Protein AF-A0A0R1EUS8-F1 (afdb_monomer_lite)

Structure (mmCIF, N/CA/C/O backbone):
data_AF-A0A0R1EUS8-F1
#
_entry.id   AF-A0A0R1EUS8-F1
#
loop_
_atom_site.group_PDB
_atom_site.id
_atom_site.type_symbol
_atom_site.label_atom_id
_atom_site.label_alt_id
_atom_site.label_comp_id
_atom_site.label_asym_id
_atom_site.label_entity_id
_atom_site.label_seq_id
_atom_site.pdbx_PDB_ins_code
_atom_site.Cartn_x
_atom_site.Cartn_y
_atom_site.Cartn_z
_atom_site.occupancy
_atom_site.B_iso_or_equiv
_atom_site.auth_seq_id
_atom_site.auth_comp_id
_atom_site.auth_asym_id
_atom_site.auth_atom_id
_atom_site.pdbx_PDB_model_num
ATOM 1 N N . MET A 1 1 ? 12.765 -5.435 11.418 1.00 62.44 1 MET A N 1
ATOM 2 C CA . MET A 1 1 ? 11.440 -4.777 11.401 1.00 62.44 1 MET A CA 1
ATOM 3 C C . MET A 1 1 ? 11.153 -4.384 9.959 1.00 62.44 1 MET A C 1
ATOM 5 O O . MET A 1 1 ? 12.014 -3.755 9.354 1.00 62.44 1 MET A O 1
ATOM 9 N N . HIS A 1 2 ? 10.042 -4.835 9.376 1.00 84.62 2 HIS A N 1
ATOM 10 C CA . HIS A 1 2 ? 9.696 -4.501 7.990 1.00 84.62 2 HIS A CA 1
ATOM 11 C C . HIS A 1 2 ? 9.274 -3.029 7.891 1.00 84.62 2 HIS A C 1
ATOM 13 O O . HIS A 1 2 ? 8.567 -2.564 8.789 1.00 84.62 2 HIS A O 1
ATOM 19 N N . PRO A 1 3 ? 9.680 -2.285 6.844 1.00 92.44 3 PRO A N 1
ATOM 20 C CA . PRO A 1 3 ? 9.154 -0.948 6.609 1.00 92.44 3 PRO A CA 1
ATOM 21 C C . PRO A 1 3 ? 7.630 -0.980 6.487 1.00 92.44 3 PRO A C 1
ATOM 23 O O . PRO A 1 3 ? 7.075 -1.909 5.889 1.00 92.44 3 PRO A O 1
ATOM 26 N N . VAL A 1 4 ? 6.971 0.038 7.043 1.00 94.50 4 VAL A N 1
ATOM 27 C CA . VAL A 1 4 ? 5.516 0.187 6.975 1.00 94.50 4 VAL A CA 1
ATOM 28 C C . VAL A 1 4 ? 5.115 1.546 6.416 1.00 94.50 4 VAL A C 1
ATOM 30 O O . VAL A 1 4 ? 5.718 2.568 6.743 1.00 94.50 4 VAL A O 1
ATOM 33 N N . VAL A 1 5 ? 4.070 1.559 5.593 1.00 95.81 5 VAL A N 1
ATOM 34 C CA . VAL A 1 5 ? 3.449 2.774 5.054 1.00 95.81 5 VAL A CA 1
ATOM 35 C C . VAL A 1 5 ? 1.973 2.760 5.422 1.00 95.81 5 VAL A C 1
ATOM 37 O O . VAL A 1 5 ? 1.213 1.925 4.943 1.00 95.81 5 VAL A O 1
ATOM 40 N N . TRP A 1 6 ? 1.559 3.682 6.286 1.00 95.62 6 TRP A N 1
ATOM 41 C CA . TRP A 1 6 ? 0.166 3.793 6.714 1.00 95.62 6 TRP A CA 1
ATOM 42 C C . TRP A 1 6 ? -0.717 4.346 5.594 1.00 95.62 6 TRP A C 1
ATOM 44 O O . TRP A 1 6 ? -0.383 5.364 4.983 1.00 95.62 6 TRP A O 1
ATOM 54 N N . ILE A 1 7 ? -1.846 3.675 5.357 1.00 94.12 7 ILE A N 1
ATOM 55 C CA . ILE A 1 7 ? -2.908 4.137 4.454 1.00 94.12 7 ILE A CA 1
ATOM 56 C C . ILE A 1 7 ? -3.874 5.025 5.247 1.00 94.12 7 ILE A C 1
ATOM 58 O O . ILE A 1 7 ? -4.240 6.110 4.802 1.00 94.12 7 ILE A O 1
ATOM 62 N N . ASN A 1 8 ? -4.260 4.582 6.447 1.00 92.94 8 ASN A N 1
ATOM 63 C CA . ASN A 1 8 ? -5.095 5.332 7.386 1.00 92.94 8 ASN A CA 1
ATOM 64 C C . ASN A 1 8 ? -4.772 4.930 8.841 1.00 92.94 8 ASN A C 1
ATOM 66 O O . ASN A 1 8 ? -3.735 4.330 9.095 1.00 92.94 8 ASN A O 1
ATOM 70 N N . LYS A 1 9 ? -5.640 5.265 9.807 1.00 93.38 9 LYS A N 1
ATOM 71 C CA . LYS A 1 9 ? -5.411 4.993 11.241 1.00 93.38 9 LYS A CA 1
ATOM 72 C C . LYS A 1 9 ? -5.366 3.504 11.611 1.00 93.38 9 LYS A C 1
ATOM 74 O O . LYS A 1 9 ? -4.792 3.167 12.638 1.00 93.38 9 LYS A O 1
ATOM 79 N N . HIS A 1 10 ? -5.978 2.640 10.803 1.00 95.19 10 HIS A N 1
ATOM 80 C CA . HIS A 1 10 ? -6.137 1.216 11.108 1.00 95.19 10 HIS A CA 1
ATOM 81 C C . HIS A 1 10 ? -5.524 0.303 10.052 1.00 95.19 10 HIS A C 1
ATOM 83 O O . HIS A 1 10 ? -5.424 -0.891 10.289 1.00 95.19 10 HIS A O 1
ATOM 89 N N . THR A 1 11 ? -5.082 0.826 8.908 1.00 96.88 11 THR A N 1
ATOM 90 C CA . THR A 1 11 ? -4.539 0.007 7.819 1.00 96.88 11 THR A CA 1
ATOM 91 C C . THR A 1 11 ? -3.189 0.514 7.346 1.00 96.88 11 THR A C 1
ATOM 93 O O . THR A 1 11 ? -2.951 1.722 7.218 1.00 96.88 11 THR A O 1
ATOM 96 N N . TYR A 1 12 ? -2.292 -0.426 7.076 1.00 97.12 12 TYR A N 1
ATOM 97 C CA . TYR A 1 12 ? -0.933 -0.148 6.643 1.00 97.12 12 TYR A CA 1
ATOM 98 C C . TYR A 1 12 ? -0.447 -1.182 5.635 1.00 97.12 12 TYR A C 1
ATOM 100 O O . TYR A 1 12 ? -0.944 -2.302 5.548 1.00 97.12 12 TYR A O 1
ATOM 108 N N . ILE A 1 13 ? 0.564 -0.785 4.877 1.00 97.25 13 ILE A N 1
ATOM 109 C CA . ILE A 1 13 ? 1.302 -1.631 3.952 1.00 97.25 13 ILE A CA 1
ATOM 110 C C . ILE A 1 13 ? 2.606 -2.033 4.626 1.00 97.25 13 ILE A C 1
ATOM 112 O O . ILE A 1 13 ? 3.318 -1.164 5.121 1.00 97.25 13 ILE A O 1
ATOM 116 N N . SER A 1 14 ? 2.930 -3.321 4.632 1.00 96.75 14 SER A N 1
ATOM 117 C CA . SER A 1 14 ? 4.218 -3.863 5.060 1.00 96.75 14 SER A CA 1
ATOM 118 C C . SER A 1 14 ? 5.039 -4.312 3.852 1.00 96.75 14 SER A C 1
ATOM 120 O O . SER A 1 14 ? 4.493 -4.882 2.905 1.00 96.75 14 SER A O 1
ATOM 122 N N . ILE A 1 15 ? 6.347 -4.045 3.883 1.00 95.00 15 ILE A N 1
ATOM 123 C CA . ILE A 1 15 ? 7.274 -4.348 2.786 1.00 95.00 15 ILE A CA 1
ATOM 124 C C . ILE A 1 15 ? 8.201 -5.504 3.171 1.00 95.00 15 ILE A C 1
ATOM 126 O O . ILE A 1 15 ? 9.034 -5.397 4.078 1.00 95.00 15 ILE A O 1
ATOM 130 N N . VAL A 1 16 ? 8.093 -6.607 2.431 1.00 92.31 16 VAL A N 1
ATOM 131 C CA . VAL A 1 16 ? 8.816 -7.862 2.673 1.00 92.31 16 VAL A CA 1
ATOM 132 C C . VAL A 1 16 ? 9.745 -8.142 1.491 1.00 92.31 16 VAL A C 1
ATOM 134 O O . VAL A 1 16 ? 9.432 -8.932 0.611 1.00 92.31 16 VAL A O 1
ATOM 137 N N . LYS A 1 17 ? 10.898 -7.464 1.460 1.00 80.44 17 LYS A N 1
ATOM 138 C CA . LYS A 1 17 ? 11.822 -7.429 0.307 1.00 80.44 17 LYS A CA 1
ATOM 139 C C . LYS A 1 17 ? 12.138 -8.794 -0.327 1.00 80.44 17 LYS A C 1
ATOM 141 O O . LYS A 1 17 ? 12.106 -8.920 -1.542 1.00 80.44 17 LYS A O 1
ATOM 146 N N . ASN A 1 18 ? 12.344 -9.827 0.491 1.00 83.44 18 ASN A N 1
ATOM 147 C CA . ASN A 1 18 ? 12.783 -11.150 0.028 1.00 83.44 18 ASN A CA 1
ATOM 148 C C . ASN A 1 18 ? 11.638 -12.167 -0.157 1.00 83.44 18 ASN A C 1
ATOM 150 O O . ASN A 1 18 ? 11.888 -13.370 -0.136 1.00 83.44 18 ASN A O 1
ATOM 154 N N . ALA A 1 19 ? 10.388 -11.713 -0.274 1.00 88.56 19 ALA A N 1
ATOM 155 C CA . ALA A 1 19 ? 9.233 -12.584 -0.494 1.00 88.56 19 ALA A CA 1
ATOM 156 C C . ALA A 1 19 ? 8.665 -12.431 -1.912 1.00 88.56 19 ALA A C 1
ATOM 158 O O . ALA A 1 19 ? 8.661 -11.334 -2.472 1.00 88.56 19 ALA A O 1
ATOM 159 N N . ASP A 1 20 ? 8.084 -13.511 -2.447 1.00 89.69 20 ASP A N 1
ATOM 160 C CA . ASP A 1 20 ? 7.341 -13.479 -3.719 1.00 89.69 20 ASP A CA 1
ATOM 161 C C . ASP A 1 20 ? 6.237 -12.416 -3.690 1.00 89.69 20 ASP A C 1
ATOM 163 O O . ASP A 1 20 ? 6.027 -11.670 -4.642 1.00 89.69 20 ASP A O 1
ATOM 167 N N . TYR A 1 21 ? 5.563 -12.301 -2.545 1.00 93.19 21 TYR A N 1
ATOM 168 C CA . TYR A 1 21 ? 4.628 -11.226 -2.248 1.00 93.19 21 TYR A CA 1
ATOM 169 C C . TYR A 1 21 ? 5.296 -10.200 -1.341 1.00 93.19 21 TYR A C 1
ATOM 171 O O . TYR A 1 21 ? 5.132 -10.205 -0.123 1.00 93.19 21 TYR A O 1
ATOM 179 N N . ASN A 1 22 ? 6.078 -9.329 -1.963 1.00 93.81 22 ASN A N 1
ATOM 180 C CA . ASN A 1 22 ? 6.900 -8.342 -1.273 1.00 93.81 22 ASN A CA 1
ATOM 181 C C . ASN A 1 22 ? 6.143 -7.103 -0.763 1.00 93.81 22 ASN A C 1
ATOM 183 O O . ASN A 1 22 ? 6.743 -6.245 -0.111 1.00 93.81 22 ASN A O 1
ATOM 187 N N . LEU A 1 23 ? 4.833 -7.023 -1.003 1.00 96.44 23 LEU A N 1
ATOM 188 C CA . LEU A 1 23 ? 3.944 -6.013 -0.439 1.00 96.44 23 LEU A CA 1
ATOM 189 C C . LEU A 1 23 ? 2.718 -6.687 0.175 1.00 96.44 23 LEU A C 1
ATOM 191 O O . LEU A 1 23 ? 1.992 -7.412 -0.507 1.00 96.44 23 LEU A O 1
ATOM 195 N N . GLU A 1 24 ? 2.451 -6.403 1.446 1.00 97.50 24 GLU A N 1
ATOM 196 C CA . GLU A 1 24 ? 1.284 -6.909 2.172 1.00 97.50 24 GLU A CA 1
ATOM 197 C C . GLU A 1 24 ? 0.457 -5.763 2.756 1.00 97.50 24 GLU A C 1
ATOM 199 O O . GLU A 1 24 ? 1.011 -4.819 3.311 1.00 97.50 24 GLU A O 1
ATOM 204 N N . VAL A 1 25 ? -0.868 -5.850 2.667 1.00 97.56 25 VAL A N 1
ATOM 205 C CA . VAL A 1 25 ? -1.808 -4.900 3.279 1.00 97.56 25 VAL A CA 1
ATOM 206 C C . VAL A 1 25 ? -2.381 -5.526 4.539 1.00 97.56 25 VAL A C 1
ATOM 208 O O . VAL A 1 25 ? -2.905 -6.641 4.507 1.00 97.56 25 VAL A O 1
ATOM 211 N N . TRP A 1 26 ? -2.300 -4.788 5.635 1.00 97.81 26 TRP A N 1
ATOM 212 C CA . TRP A 1 26 ? -2.702 -5.212 6.964 1.00 97.81 26 TRP A CA 1
ATOM 213 C C . TRP A 1 26 ? -3.697 -4.226 7.567 1.00 97.81 26 TRP A C 1
ATOM 215 O O . TRP A 1 26 ? -3.621 -3.021 7.325 1.00 97.81 26 TRP A O 1
ATOM 225 N N . GLU A 1 27 ? -4.597 -4.752 8.386 1.00 97.12 27 GLU A N 1
ATOM 226 C CA . GL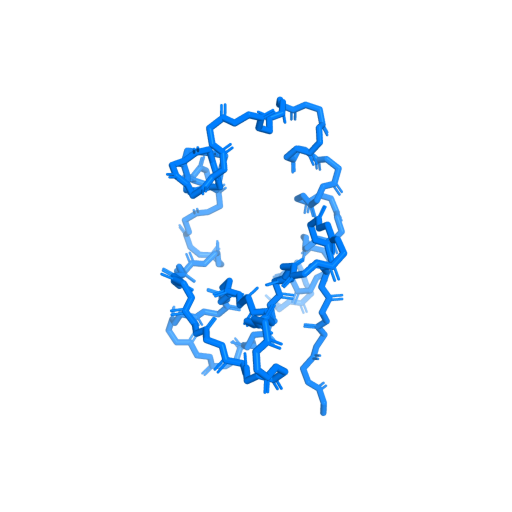U A 1 27 ? -5.563 -4.015 9.190 1.00 97.12 27 GLU A CA 1
ATOM 227 C C . GLU A 1 27 ? -5.373 -4.342 10.672 1.00 97.12 27 GLU A C 1
ATOM 229 O O . GLU A 1 27 ? -5.111 -5.486 11.045 1.00 97.12 27 GLU A O 1
ATOM 234 N N . ILE A 1 28 ? -5.525 -3.335 11.525 1.00 96.25 28 ILE A N 1
ATOM 235 C CA . ILE A 1 28 ? -5.674 -3.477 12.968 1.00 96.25 28 ILE A CA 1
ATOM 236 C C . ILE A 1 28 ? -7.170 -3.475 13.264 1.00 96.25 28 ILE A C 1
ATOM 238 O O . ILE A 1 28 ? -7.829 -2.438 13.204 1.00 96.25 28 ILE A O 1
ATOM 242 N N . THR A 1 29 ? -7.689 -4.658 13.573 1.00 92.50 29 THR A N 1
ATOM 243 C CA . THR A 1 29 ? -9.100 -4.876 13.919 1.00 92.50 29 THR A CA 1
ATOM 244 C C . THR A 1 29 ? -9.476 -4.187 15.237 1.00 92.50 29 THR A C 1
ATOM 246 O O . THR A 1 29 ? -8.610 -3.792 16.019 1.00 92.50 29 THR A O 1
ATOM 249 N N . ALA A 1 30 ? -10.778 -4.095 15.531 1.00 88.56 30 ALA A N 1
ATOM 250 C CA . ALA A 1 30 ? -11.284 -3.517 16.782 1.00 88.56 30 ALA A CA 1
ATOM 251 C C . ALA A 1 30 ? -10.732 -4.207 18.049 1.00 88.56 30 ALA A C 1
ATOM 253 O O . ALA A 1 30 ? -10.571 -3.566 19.082 1.00 88.56 30 ALA A O 1
ATOM 254 N N . GLU A 1 31 ? -10.377 -5.492 17.956 1.00 92.19 31 GLU A N 1
ATOM 255 C CA . GLU A 1 31 ? -9.745 -6.269 19.033 1.00 92.19 31 GLU A CA 1
ATOM 256 C C . GLU A 1 31 ? -8.219 -6.062 19.118 1.00 92.19 31 GLU A C 1
ATOM 258 O O . GLU A 1 31 ? -7.517 -6.834 19.770 1.00 92.19 31 GLU A O 1
ATOM 263 N N . ASN A 1 32 ? -7.679 -5.055 18.422 1.00 90.12 32 ASN A N 1
ATOM 264 C CA . ASN A 1 32 ? -6.246 -4.777 18.293 1.00 90.12 32 ASN A CA 1
ATOM 265 C C . ASN A 1 32 ? -5.433 -5.952 17.710 1.00 90.12 32 ASN A C 1
ATOM 267 O O . ASN A 1 32 ? -4.236 -6.096 17.964 1.00 90.12 32 ASN A O 1
ATOM 271 N N . ARG A 1 33 ? -6.082 -6.811 16.914 1.00 92.06 33 ARG A N 1
ATOM 272 C CA . ARG A 1 33 ? -5.423 -7.913 16.200 1.00 92.06 33 ARG A CA 1
ATOM 273 C C . ARG A 1 33 ? -5.040 -7.478 14.796 1.00 92.06 33 ARG A C 1
ATOM 275 O O . ARG A 1 33 ? -5.842 -6.839 14.115 1.00 92.06 33 ARG A O 1
ATOM 282 N N . GLN A 1 34 ? -3.847 -7.876 14.365 1.00 94.62 34 GLN A N 1
ATOM 283 C CA . GLN A 1 34 ? -3.385 -7.686 12.995 1.00 94.62 34 GLN A CA 1
ATOM 284 C C . GLN A 1 34 ? -4.020 -8.733 12.078 1.00 94.62 34 GLN A C 1
ATOM 286 O O . GLN A 1 34 ? -3.886 -9.935 12.302 1.00 94.62 34 GLN A O 1
ATOM 291 N N . HIS A 1 35 ? -4.691 -8.267 11.035 1.00 95.69 35 HIS A N 1
ATOM 292 C CA . HIS A 1 35 ? -5.339 -9.084 10.022 1.00 95.69 35 HIS A CA 1
ATOM 293 C C . HIS A 1 35 ? -4.780 -8.718 8.645 1.00 95.69 35 HIS A C 1
ATOM 295 O O . HIS A 1 35 ? -4.831 -7.560 8.232 1.00 95.69 35 HIS A O 1
ATOM 301 N N . ARG A 1 36 ? -4.217 -9.693 7.923 1.00 96.44 36 ARG A N 1
ATOM 302 C CA . ARG A 1 36 ? -3.700 -9.457 6.570 1.00 96.44 36 ARG A CA 1
ATOM 303 C C . ARG A 1 36 ? -4.857 -9.450 5.582 1.00 96.44 36 ARG A C 1
ATOM 305 O O . ARG A 1 36 ? -5.440 -10.494 5.310 1.00 96.44 36 ARG A O 1
ATOM 312 N N . MET A 1 37 ? -5.132 -8.288 5.005 1.00 97.06 37 MET A N 1
ATOM 313 C CA . MET A 1 37 ? -6.205 -8.105 4.031 1.00 97.06 37 MET A 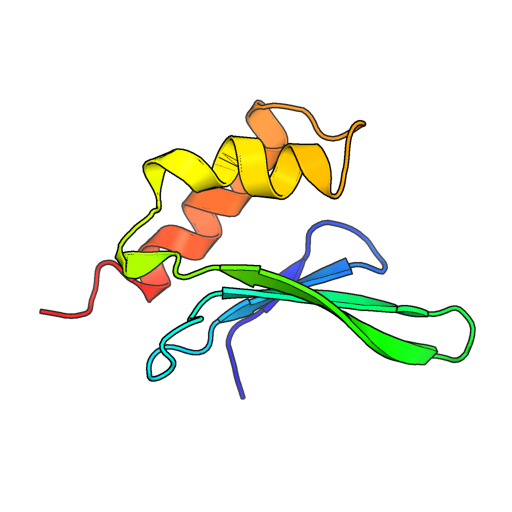CA 1
ATOM 314 C C . MET A 1 37 ? -5.830 -8.661 2.660 1.00 97.06 37 MET A C 1
ATOM 316 O O . MET A 1 37 ? -6.645 -9.288 1.990 1.00 97.06 37 MET A O 1
ATOM 320 N N . ALA A 1 38 ? -4.597 -8.406 2.217 1.00 97.25 38 ALA A N 1
ATOM 321 C CA . ALA A 1 38 ? -4.155 -8.762 0.877 1.00 97.25 38 ALA A CA 1
ATOM 322 C C . ALA A 1 38 ? -2.632 -8.739 0.752 1.00 97.25 38 ALA A C 1
ATOM 324 O O . ALA A 1 38 ? -1.920 -8.246 1.626 1.00 97.25 38 ALA A O 1
ATOM 325 N N . ARG A 1 39 ? -2.129 -9.252 -0.370 1.00 97.12 39 ARG A N 1
ATOM 326 C CA . ARG A 1 39 ? -0.710 -9.210 -0.726 1.00 97.12 39 ARG A CA 1
ATOM 327 C C . ARG A 1 39 ? -0.534 -9.137 -2.237 1.00 97.12 39 ARG A C 1
ATOM 329 O O . ARG A 1 39 ? -1.380 -9.639 -2.976 1.00 97.12 39 ARG A O 1
ATOM 336 N N . MET A 1 40 ? 0.563 -8.545 -2.690 1.00 96.31 40 MET A N 1
ATOM 337 C CA . MET A 1 40 ? 0.923 -8.480 -4.103 1.00 96.31 40 MET A CA 1
ATOM 338 C C . MET A 1 40 ? 2.433 -8.600 -4.295 1.00 96.31 40 MET A C 1
ATOM 340 O O . MET A 1 40 ? 3.222 -8.230 -3.426 1.00 96.31 40 MET A O 1
ATOM 344 N N . ASN A 1 41 ? 2.828 -9.091 -5.467 1.00 95.50 41 ASN A N 1
ATOM 345 C CA . ASN A 1 41 ? 4.203 -8.978 -5.921 1.00 95.50 41 ASN A CA 1
ATOM 346 C C . ASN A 1 41 ? 4.401 -7.585 -6.529 1.00 95.50 41 ASN A C 1
ATOM 348 O O . ASN A 1 41 ? 4.264 -7.388 -7.735 1.00 95.50 41 ASN A O 1
ATOM 352 N N . TYR A 1 42 ? 4.654 -6.602 -5.670 1.00 95.44 42 TYR A N 1
ATOM 353 C CA . TYR A 1 42 ? 4.808 -5.216 -6.087 1.00 95.44 42 TYR A CA 1
ATOM 354 C C . TYR A 1 42 ? 6.004 -5.037 -7.010 1.00 95.44 42 TYR A C 1
ATOM 356 O O . TYR A 1 42 ? 5.853 -4.403 -8.045 1.00 95.44 42 TYR A O 1
ATOM 364 N N . LYS A 1 43 ? 7.154 -5.651 -6.698 1.00 91.75 43 LYS A N 1
ATOM 365 C CA . LYS A 1 43 ? 8.384 -5.530 -7.500 1.00 91.75 43 LYS A CA 1
ATOM 366 C C . LYS A 1 43 ? 8.146 -5.746 -9.001 1.00 91.75 43 LYS A C 1
ATOM 368 O O . LYS A 1 43 ? 8.646 -4.950 -9.791 1.00 91.75 43 LYS A O 1
ATOM 373 N N . TYR A 1 44 ? 7.359 -6.759 -9.370 1.00 92.19 44 TYR A N 1
ATOM 374 C CA . TYR A 1 44 ? 7.112 -7.137 -10.768 1.00 92.19 44 TYR A CA 1
ATOM 375 C C . TYR A 1 44 ? 5.753 -6.682 -11.333 1.00 92.19 44 TYR A C 1
ATOM 377 O O . TYR A 1 44 ? 5.557 -6.751 -12.543 1.00 92.19 44 TYR A O 1
ATOM 385 N N . HIS A 1 45 ? 4.824 -6.200 -10.499 1.00 94.31 45 HIS A N 1
ATOM 386 C CA . HIS A 1 45 ? 3.471 -5.788 -10.914 1.00 94.31 45 HIS A CA 1
ATOM 387 C C . HIS A 1 45 ? 3.088 -4.396 -10.381 1.00 94.31 45 HIS A C 1
ATOM 389 O O . HIS A 1 45 ? 1.986 -4.187 -9.864 1.00 94.31 45 HI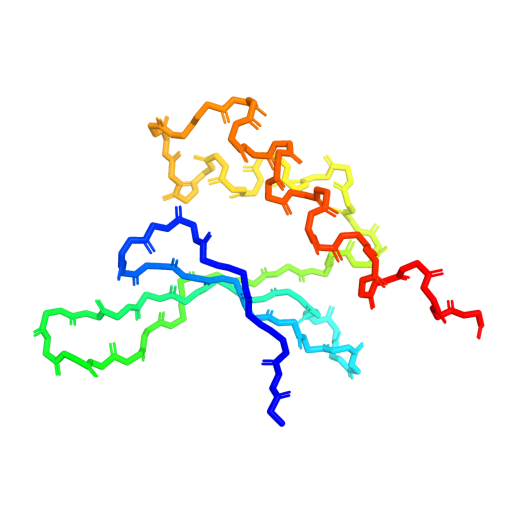S A O 1
ATOM 395 N N . ARG A 1 46 ? 4.023 -3.437 -10.454 1.00 93.38 46 ARG A N 1
ATOM 396 C CA . ARG A 1 46 ? 3.830 -2.055 -9.965 1.00 93.38 46 ARG A CA 1
ATOM 397 C C . ARG A 1 46 ? 2.732 -1.301 -10.713 1.00 93.38 46 ARG A C 1
ATOM 399 O O . ARG A 1 46 ? 2.052 -0.466 -10.124 1.00 93.38 46 ARG A O 1
ATOM 406 N N . ASP A 1 47 ? 2.570 -1.594 -11.995 1.00 93.94 47 ASP A N 1
ATOM 407 C CA . ASP A 1 47 ? 1.521 -1.082 -12.880 1.00 93.94 47 ASP A CA 1
ATOM 408 C C . ASP A 1 47 ? 0.111 -1.388 -12.351 1.00 93.94 47 ASP A C 1
ATOM 410 O O . ASP A 1 47 ? -0.781 -0.542 -12.398 1.00 93.94 47 ASP A O 1
ATOM 414 N N . ASN A 1 48 ? -0.062 -2.557 -11.735 1.00 95.94 48 ASN A N 1
ATOM 415 C CA . ASN A 1 48 ? -1.333 -2.999 -11.163 1.00 95.94 48 ASN A CA 1
ATOM 416 C C . ASN A 1 48 ? -1.607 -2.454 -9.749 1.00 95.94 48 ASN A C 1
ATOM 418 O O . ASN A 1 48 ? -2.671 -2.726 -9.182 1.00 95.94 48 ASN A O 1
ATOM 422 N N . PHE A 1 49 ? -0.681 -1.688 -9.158 1.00 96.69 49 PHE A N 1
ATOM 423 C CA . PHE A 1 49 ? -0.781 -1.224 -7.770 1.00 96.69 49 PHE A CA 1
ATOM 424 C C . PHE A 1 49 ? -2.030 -0.384 -7.506 1.00 96.69 49 PHE A C 1
ATOM 426 O O . PHE A 1 49 ? -2.727 -0.611 -6.518 1.00 96.69 49 PHE A O 1
ATOM 433 N N . ALA A 1 50 ? -2.349 0.554 -8.399 1.00 96.31 50 ALA A N 1
ATOM 434 C CA . ALA A 1 50 ? -3.495 1.433 -8.202 1.00 96.31 50 ALA A CA 1
ATOM 435 C C . ALA A 1 50 ? -4.812 0.644 -8.154 1.00 96.31 50 ALA A C 1
ATOM 437 O O . ALA A 1 50 ? -5.594 0.802 -7.218 1.00 96.31 50 ALA A O 1
ATOM 438 N N . GLY A 1 51 ? -5.015 -0.281 -9.098 1.00 96.81 51 GLY A N 1
ATOM 439 C CA . GLY A 1 51 ? -6.185 -1.163 -9.107 1.00 96.81 51 GLY A CA 1
ATOM 440 C C . GLY A 1 51 ? -6.205 -2.162 -7.944 1.00 96.81 51 GLY A C 1
ATOM 441 O O . GLY A 1 51 ? -7.274 -2.557 -7.480 1.00 96.81 51 GLY A O 1
ATOM 442 N N . PHE A 1 52 ? -5.041 -2.579 -7.438 1.00 97.38 52 PHE A N 1
ATOM 443 C CA . PHE A 1 52 ? -4.942 -3.392 -6.225 1.00 97.38 52 PHE A CA 1
ATOM 444 C C . PHE A 1 52 ? -5.433 -2.629 -4.987 1.00 97.38 52 PHE A C 1
ATOM 446 O O . PHE A 1 52 ? -6.30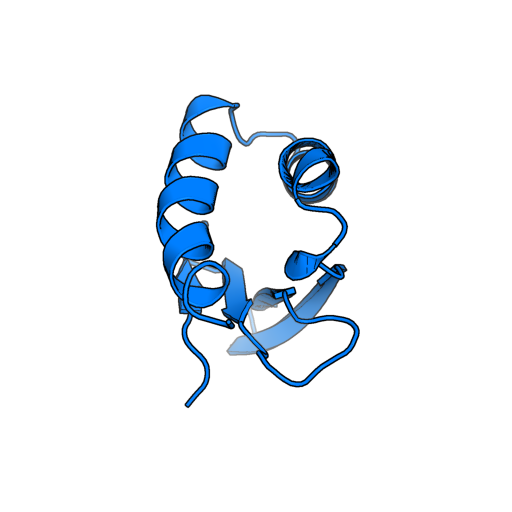1 -3.132 -4.278 1.00 97.38 52 PHE A O 1
ATOM 453 N N . ILE A 1 53 ? -4.949 -1.404 -4.763 1.00 97.25 53 ILE A N 1
ATOM 454 C CA . ILE A 1 53 ? -5.357 -0.581 -3.616 1.00 97.25 53 ILE A CA 1
ATOM 455 C C . ILE A 1 53 ? -6.820 -0.143 -3.731 1.00 97.25 53 ILE A C 1
ATOM 457 O O . ILE A 1 53 ? -7.555 -0.239 -2.751 1.00 97.25 53 ILE A O 1
ATOM 461 N N . TYR A 1 54 ? -7.276 0.254 -4.920 1.00 96.19 54 TYR A N 1
ATOM 462 C CA . TYR A 1 54 ? -8.661 0.678 -5.140 1.00 96.19 54 TYR A CA 1
ATOM 463 C C . TYR A 1 54 ? -9.680 -0.430 -4.827 1.00 96.19 54 TYR A C 1
ATOM 465 O O . TYR A 1 54 ? -10.726 -0.165 -4.242 1.00 96.19 54 TYR A O 1
ATOM 473 N N . ARG A 1 55 ? -9.362 -1.698 -5.137 1.00 95.75 55 ARG A N 1
ATOM 474 C CA . ARG A 1 55 ? -10.220 -2.847 -4.784 1.00 95.75 55 ARG A CA 1
ATOM 475 C C . ARG A 1 55 ? -10.361 -3.060 -3.275 1.00 95.75 55 ARG A C 1
ATOM 477 O O . ARG A 1 55 ? -11.394 -3.552 -2.839 1.00 95.75 55 ARG A O 1
ATOM 484 N N . LEU A 1 56 ? -9.334 -2.720 -2.497 1.00 96.12 56 LEU A N 1
ATOM 485 C CA . LEU A 1 56 ? -9.349 -2.845 -1.035 1.00 96.12 56 LEU A CA 1
ATOM 486 C C . LEU A 1 56 ? -9.995 -1.631 -0.364 1.00 96.12 56 LEU A C 1
ATOM 488 O O . LEU A 1 56 ? -10.634 -1.767 0.675 1.00 96.12 56 LEU A O 1
ATOM 492 N N . PHE A 1 57 ? -9.851 -0.454 -0.973 1.00 95.69 57 PHE A N 1
ATOM 493 C CA . PHE A 1 57 ? -10.340 0.813 -0.442 1.00 95.69 57 PHE A CA 1
ATOM 494 C C . PHE A 1 57 ? -11.073 1.601 -1.536 1.00 95.69 57 PHE A C 1
ATOM 496 O O . PHE A 1 57 ? -10.512 2.551 -2.068 1.00 95.69 57 PHE A O 1
ATOM 503 N N . PRO A 1 58 ? -12.339 1.281 -1.862 1.00 92.69 58 PRO A N 1
ATOM 504 C CA . PRO A 1 58 ? -13.050 1.924 -2.977 1.00 92.69 58 PRO A CA 1
ATOM 505 C C . PRO A 1 58 ? -13.225 3.447 -2.850 1.00 92.69 58 PRO A C 1
ATOM 507 O O . PRO A 1 58 ? -13.510 4.122 -3.833 1.00 92.69 58 PRO A O 1
ATOM 510 N N . GLN A 1 59 ? -13.071 3.982 -1.635 1.00 93.56 59 GLN A N 1
ATOM 511 C CA . GLN A 1 59 ? -13.186 5.410 -1.321 1.00 93.56 59 GLN A CA 1
ATOM 512 C C . GLN A 1 59 ? -11.853 6.169 -1.420 1.00 93.56 59 GLN A C 1
ATOM 514 O O . GLN A 1 59 ? -11.830 7.379 -1.210 1.00 93.56 59 GLN A O 1
ATOM 519 N N . ILE A 1 60 ? -10.737 5.478 -1.676 1.00 94.75 60 ILE A N 1
ATOM 520 C CA . ILE A 1 60 ? -9.431 6.122 -1.831 1.00 94.75 60 ILE A CA 1
ATOM 521 C C . ILE A 1 60 ? -9.333 6.773 -3.215 1.00 94.75 60 ILE A C 1
ATOM 523 O O . ILE A 1 60 ? -9.736 6.184 -4.222 1.00 94.75 60 ILE A O 1
ATOM 527 N N . ASP A 1 61 ? -8.778 7.978 -3.280 1.00 94.81 61 ASP A N 1
ATOM 528 C CA . ASP A 1 61 ? -8.572 8.666 -4.551 1.00 94.81 61 ASP A CA 1
ATOM 529 C C . ASP A 1 61 ? -7.200 8.348 -5.183 1.00 94.81 61 ASP A C 1
ATOM 531 O O . ASP A 1 61 ? -6.276 7.815 -4.555 1.00 94.81 61 ASP A O 1
ATOM 535 N N . LEU A 1 62 ? -7.056 8.680 -6.470 1.00 93.88 62 LEU A N 1
ATOM 536 C CA . LEU A 1 62 ? -5.831 8.420 -7.233 1.00 93.88 62 LEU A CA 1
ATOM 537 C C . LEU A 1 62 ? -4.618 9.208 -6.715 1.00 93.88 62 LEU A C 1
ATOM 539 O O . LEU A 1 62 ? -3.491 8.721 -6.818 1.00 93.88 62 LEU A O 1
ATOM 543 N N . ILE A 1 63 ? -4.820 10.401 -6.150 1.00 96.19 63 ILE A N 1
ATOM 544 C CA . ILE A 1 63 ? -3.737 11.234 -5.611 1.00 96.19 63 ILE A CA 1
ATOM 545 C C . ILE A 1 63 ? -3.192 10.594 -4.329 1.00 96.19 63 ILE A C 1
ATOM 547 O O . ILE A 1 63 ? -1.977 10.500 -4.144 1.00 96.19 63 ILE A O 1
ATOM 551 N N . GLN A 1 64 ? -4.070 10.099 -3.459 1.00 96.00 64 GLN A N 1
ATOM 552 C CA . GLN A 1 64 ? -3.712 9.349 -2.260 1.00 96.00 64 GLN A CA 1
ATOM 553 C C . GLN A 1 64 ? -2.942 8.074 -2.613 1.00 96.00 64 GLN A C 1
ATOM 555 O O . GLN A 1 64 ? -1.865 7.846 -2.055 1.00 96.00 64 GLN A O 1
ATOM 560 N N . ILE A 1 65 ? -3.437 7.288 -3.578 1.00 96.44 65 ILE A N 1
ATOM 561 C CA . ILE A 1 65 ? -2.734 6.099 -4.089 1.00 96.44 65 ILE A CA 1
ATOM 562 C C . ILE A 1 65 ? -1.340 6.480 -4.595 1.00 96.44 65 ILE A C 1
ATOM 564 O O . ILE A 1 65 ? -0.357 5.844 -4.214 1.00 96.44 65 ILE A O 1
ATOM 568 N N . HIS A 1 66 ? -1.229 7.529 -5.413 1.00 96.00 66 HIS A N 1
ATOM 569 C CA . HIS A 1 66 ? 0.050 7.988 -5.949 1.00 96.00 66 HIS A CA 1
ATOM 570 C C . HIS A 1 66 ? 1.032 8.378 -4.835 1.00 96.00 66 HIS A C 1
ATOM 572 O O . HIS A 1 66 ? 2.194 7.973 -4.848 1.00 96.00 66 HIS A O 1
ATOM 578 N N . ASN A 1 67 ? 0.564 9.111 -3.824 1.00 96.62 67 ASN A N 1
ATOM 579 C CA . ASN A 1 67 ? 1.380 9.508 -2.677 1.00 96.62 67 ASN A CA 1
ATOM 580 C C . ASN A 1 67 ? 1.871 8.304 -1.863 1.00 96.62 67 ASN A C 1
ATOM 582 O O . ASN A 1 67 ? 3.014 8.299 -1.401 1.00 96.62 67 ASN A O 1
ATOM 586 N N . ILE A 1 68 ? 1.036 7.276 -1.700 1.00 96.12 68 ILE A N 1
ATOM 587 C CA . ILE A 1 68 ? 1.437 6.006 -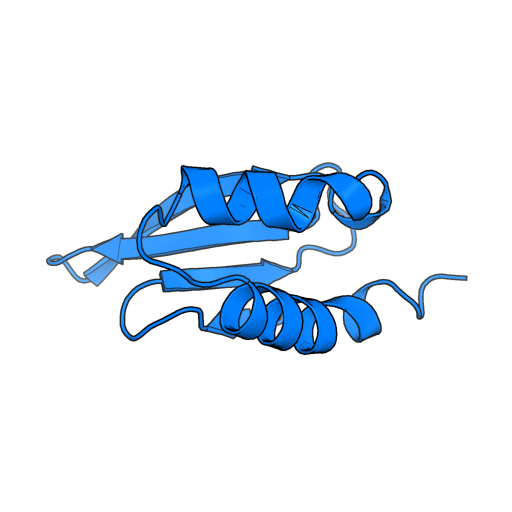1.086 1.00 96.12 68 ILE A CA 1
ATOM 588 C C . ILE A 1 68 ? 2.497 5.324 -1.958 1.00 96.12 68 ILE A C 1
ATOM 590 O O . ILE A 1 68 ? 3.548 4.933 -1.452 1.00 96.12 68 ILE A O 1
ATOM 594 N N . GLN A 1 69 ? 2.273 5.247 -3.270 1.00 95.50 69 GLN A N 1
ATOM 595 C CA . GLN A 1 69 ? 3.195 4.614 -4.208 1.00 95.50 69 GLN A CA 1
ATOM 596 C C . GLN A 1 69 ? 4.584 5.266 -4.185 1.00 95.50 69 GLN A C 1
ATOM 598 O O . GLN A 1 69 ? 5.593 4.565 -4.122 1.00 95.50 69 GLN A O 1
ATOM 603 N N . LYS A 1 70 ? 4.655 6.604 -4.132 1.00 95.44 70 LYS A N 1
ATOM 604 C CA . LYS A 1 70 ? 5.923 7.342 -3.987 1.00 95.44 70 LYS A CA 1
ATOM 605 C C . LYS A 1 70 ? 6.683 6.984 -2.712 1.00 95.44 70 LYS A C 1
ATOM 607 O O . LYS A 1 70 ? 7.907 6.976 -2.734 1.00 95.44 70 LYS A O 1
ATOM 612 N N . LYS A 1 71 ? 5.983 6.695 -1.610 1.00 94.94 71 LYS A N 1
ATOM 613 C CA . LYS A 1 71 ? 6.615 6.253 -0.355 1.00 94.94 71 LYS A CA 1
ATOM 614 C C . LYS A 1 71 ? 7.131 4.819 -0.452 1.00 94.94 71 LYS A C 1
ATOM 616 O O . LYS A 1 71 ? 8.110 4.491 0.203 1.00 94.94 71 LYS A O 1
ATOM 621 N N . ILE A 1 72 ? 6.482 3.978 -1.254 1.00 93.94 72 ILE A N 1
ATOM 622 C CA . ILE A 1 72 ? 6.817 2.557 -1.405 1.00 93.94 72 ILE A CA 1
ATOM 623 C C . ILE A 1 72 ? 7.977 2.344 -2.388 1.00 93.94 72 ILE A C 1
ATOM 625 O O . ILE A 1 72 ? 8.862 1.538 -2.111 1.00 93.94 72 ILE A O 1
ATOM 629 N N . ASN A 1 73 ? 8.006 3.073 -3.508 1.00 92.94 73 ASN A N 1
ATOM 630 C CA . ASN A 1 73 ? 8.993 2.903 -4.585 1.00 92.94 73 ASN A CA 1
ATOM 631 C C . ASN A 1 73 ? 10.462 2.829 -4.118 1.00 92.94 73 ASN A C 1
ATOM 633 O O . ASN A 1 73 ? 11.140 1.872 -4.501 1.00 92.94 73 ASN A O 1
ATOM 637 N N . PRO A 1 74 ? 10.951 3.714 -3.222 1.00 92.12 74 PRO A N 1
ATOM 638 C CA . PRO A 1 74 ? 12.345 3.681 -2.776 1.00 92.12 74 PRO A CA 1
ATOM 639 C C . PRO A 1 74 ? 12.779 2.361 -2.128 1.00 92.12 74 PRO A C 1
ATOM 641 O O . PRO A 1 74 ? 13.965 2.042 -2.112 1.00 92.12 74 PRO A O 1
ATOM 644 N N . TYR A 1 75 ? 11.845 1.566 -1.597 1.00 90.94 75 TYR A N 1
ATOM 645 C CA . TYR A 1 75 ? 12.174 0.271 -1.003 1.00 90.94 75 TYR A CA 1
ATOM 646 C C . TYR A 1 75 ? 12.450 -0.824 -2.040 1.00 90.94 75 TYR A C 1
ATOM 648 O O . TYR A 1 75 ? 13.040 -1.839 -1.670 1.00 90.94 75 TYR A O 1
ATOM 656 N N . PHE A 1 76 ? 12.058 -0.610 -3.297 1.00 87.00 76 PHE A N 1
ATOM 657 C CA . PHE A 1 76 ? 12.174 -1.562 -4.405 1.00 87.00 76 PHE A CA 1
ATOM 658 C C . PHE A 1 76 ? 13.124 -1.106 -5.516 1.00 87.00 76 PHE A C 1
ATOM 660 O O . PHE A 1 76 ? 13.558 -1.933 -6.309 1.00 87.00 76 PHE A O 1
ATOM 667 N N . ASP A 1 77 ? 13.431 0.189 -5.593 1.00 77.69 77 ASP A N 1
ATOM 668 C CA . ASP A 1 77 ? 14.306 0.766 -6.626 1.00 77.69 77 ASP A CA 1
ATOM 669 C C . ASP A 1 77 ? 15.803 0.573 -6.344 1.00 77.69 77 ASP A C 1
ATOM 671 O O . ASP A 1 77 ? 16.625 0.741 -7.237 1.00 77.69 77 ASP A O 1
ATOM 675 N N . LEU A 1 78 ? 16.163 0.209 -5.110 1.00 62.03 78 LEU A N 1
ATOM 676 C CA . LEU A 1 78 ? 17.552 0.027 -4.670 1.00 62.03 78 LEU A CA 1
ATOM 677 C C . LEU A 1 78 ? 18.058 -1.422 -4.786 1.00 62.03 78 LEU A C 1
ATOM 679 O O . LEU A 1 78 ? 19.180 -1.705 -4.374 1.00 62.03 78 LEU A O 1
ATOM 683 N N . GLU A 1 79 ? 17.244 -2.346 -5.297 1.00 54.84 79 GLU A N 1
ATOM 684 C CA . GLU A 1 79 ? 17.662 -3.726 -5.565 1.00 54.84 79 GLU A CA 1
ATOM 685 C C . GLU A 1 79 ? 18.204 -3.827 -6.996 1.00 54.84 79 GLU A C 1
ATOM 687 O O . GLU A 1 79 ? 17.438 -4.067 -7.931 1.00 54.84 79 GLU A O 1
ATOM 692 N N . VAL A 1 80 ? 19.515 -3.593 -7.141 1.00 49.28 80 VAL A N 1
ATOM 693 C CA . VAL A 1 80 ? 20.310 -3.900 -8.345 1.00 49.28 80 VAL A CA 1
ATOM 694 C C .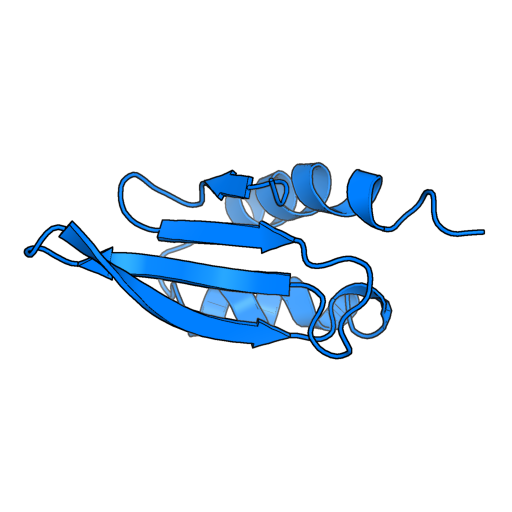 VAL A 1 80 ? 20.828 -5.330 -8.255 1.00 49.28 80 VAL A C 1
ATOM 696 O O . VAL A 1 80 ? 21.332 -5.686 -7.165 1.00 49.28 80 VAL A O 1
#

Secondary structure (DSSP, 8-state):
---EEESSSSEEEEE-TTSSS-EEEEEE-TTS-EEEEEEE-TTT-GGGHHHHHHHH-TT--HHHHHHHHHHHGGGTTT--

Organism: NCBI:txid1423816

Sequence (80 aa):
MHPVVWINKHTYISIVKNADYNLEVWEITAENRQHRMARMNYKYHRDNFAGFIYRLFPQIDLIQIHNIQKKINPYFDLEV

Foldseek 3Di:
DFDWADLDPFKIWTAQPPDCQRIWIWGLDPVRDIDTPDTHNCLVPVVCQQVVVCVVPVPDDPVSSVVSSVVVVVVNVPPD

Radius of gyration: 12.21 Å; chains: 1; bounding box: 34×25×32 Å

pLDDT: mean 92.16, std 8.92, range [49.28, 97.81]